Protein AF-A0A314KQ34-F1 (afdb_monomer_lite)

pLDDT: mean 79.94, std 11.77, range [50.66, 93.56]

Foldseek 3Di:
DDDDDDDLPDDDDPVRLVVLVVQVVLQVVLVVCVPDPDDDDDRDDDDDDDDPVCPDVCCDPPSPRD

Secondary structure (DSSP, 8-state):
-------TTSPPPHHHHHHHHHHHHHHHHHHHHTTS-S-SPPPP-------HHHHHHHH-GGG---

Structure (mmCIF, N/CA/C/O backbone):
data_AF-A0A314KQ34-F1
#
_entry.id   AF-A0A314KQ34-F1
#
loop_
_atom_site.group_PDB
_atom_site.id
_atom_site.type_symbol
_atom_site.label_atom_id
_atom_site.label_alt_id
_atom_site.label_comp_id
_atom_site.label_asym_id
_atom_site.label_entity_id
_atom_site.label_seq_id
_atom_site.pdbx_PDB_ins_code
_atom_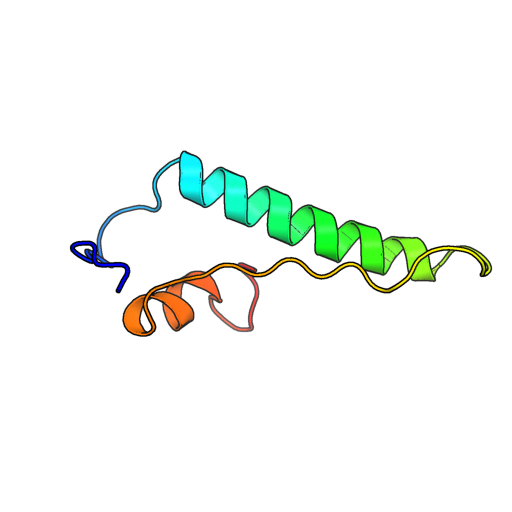site.Cartn_x
_atom_site.Cartn_y
_atom_site.Cartn_z
_atom_site.occupancy
_atom_site.B_iso_or_equiv
_atom_site.auth_seq_id
_atom_site.auth_comp_id
_atom_site.auth_asym_id
_atom_site.auth_atom_id
_atom_site.pdbx_PDB_model_num
ATOM 1 N N . MET A 1 1 ? -19.852 7.068 -0.713 1.00 61.94 1 MET A N 1
ATOM 2 C CA . MET A 1 1 ? -19.032 7.217 0.507 1.00 61.94 1 MET A CA 1
ATOM 3 C C . MET A 1 1 ? -18.521 5.834 0.871 1.00 61.94 1 MET A C 1
ATOM 5 O O . MET A 1 1 ? -19.342 4.938 1.004 1.00 61.94 1 MET A O 1
ATOM 9 N N . ILE A 1 2 ? -17.205 5.629 0.914 1.00 64.25 2 ILE A N 1
ATOM 10 C CA . ILE A 1 2 ? -16.605 4.358 1.346 1.00 64.25 2 ILE A CA 1
ATOM 11 C C . ILE A 1 2 ? -16.386 4.496 2.854 1.00 64.25 2 ILE A C 1
ATOM 13 O O . ILE A 1 2 ? -15.800 5.486 3.285 1.00 64.25 2 ILE A O 1
ATOM 17 N N . SER A 1 3 ? -16.921 3.574 3.651 1.00 66.56 3 SER A N 1
ATOM 18 C CA . SER A 1 3 ? -16.850 3.624 5.114 1.00 66.56 3 SER A CA 1
ATOM 19 C C . SER A 1 3 ? -16.431 2.259 5.646 1.00 66.56 3 SER A C 1
ATOM 21 O O . SER A 1 3 ? -16.978 1.239 5.232 1.00 66.56 3 SER A O 1
ATOM 23 N N . ALA A 1 4 ? -15.444 2.252 6.537 1.00 73.56 4 ALA A N 1
ATOM 24 C CA . ALA A 1 4 ? -14.962 1.078 7.251 1.00 73.56 4 ALA A CA 1
ATOM 25 C C . ALA A 1 4 ? -14.528 1.507 8.658 1.00 73.56 4 ALA A C 1
ATOM 27 O O . ALA A 1 4 ? -14.071 2.636 8.846 1.00 73.56 4 ALA A O 1
ATOM 28 N N . LYS A 1 5 ? -14.681 0.619 9.647 1.00 76.25 5 LYS A N 1
ATOM 29 C CA . LYS A 1 5 ? -14.173 0.855 11.002 1.00 76.25 5 LYS A CA 1
ATOM 30 C C . LYS A 1 5 ? -12.647 0.826 10.958 1.00 76.25 5 LYS A C 1
ATOM 32 O O . LYS A 1 5 ? -12.065 -0.178 10.555 1.00 76.25 5 LYS A O 1
ATOM 37 N N . GLU A 1 6 ? -12.015 1.917 11.362 1.00 74.38 6 GLU A N 1
ATOM 38 C CA . GLU A 1 6 ? -10.562 2.025 11.383 1.00 74.38 6 GLU A CA 1
ATOM 39 C C . GLU A 1 6 ? -10.013 1.634 12.753 1.00 74.38 6 GLU A C 1
ATOM 41 O O . GLU A 1 6 ? -10.416 2.200 13.768 1.00 74.38 6 GLU A O 1
ATOM 46 N N . GLU A 1 7 ? -9.082 0.680 12.782 1.00 80.75 7 GLU A N 1
ATOM 47 C CA . GLU A 1 7 ? -8.383 0.270 14.002 1.00 80.75 7 GLU A CA 1
ATOM 48 C C . GLU A 1 7 ? -6.863 0.337 13.778 1.00 80.75 7 GLU A C 1
ATOM 50 O O . GLU A 1 7 ? -6.232 -0.663 13.438 1.00 80.75 7 GLU A O 1
ATOM 55 N N . PRO A 1 8 ? -6.255 1.528 13.916 1.00 73.00 8 PRO A N 1
ATOM 56 C CA . PRO A 1 8 ? -4.858 1.773 13.543 1.00 73.00 8 PRO A CA 1
ATOM 57 C C . PRO A 1 8 ? -3.833 1.066 14.443 1.00 73.00 8 PRO A C 1
ATOM 59 O O . PRO A 1 8 ? -2.658 1.001 14.096 1.00 73.00 8 PRO A O 1
ATOM 62 N N . SER A 1 9 ? -4.259 0.541 15.593 1.00 80.06 9 SER A N 1
ATOM 63 C CA . SER A 1 9 ? -3.437 -0.279 16.489 1.00 80.06 9 SER A CA 1
ATOM 64 C C . SER A 1 9 ? -3.341 -1.745 16.059 1.00 80.06 9 SER A C 1
ATOM 66 O O . SER A 1 9 ? -2.501 -2.473 16.591 1.00 80.06 9 SER A O 1
ATOM 68 N N . LEU A 1 10 ? -4.192 -2.200 15.132 1.00 81.56 10 LEU A N 1
ATOM 69 C CA . LEU A 1 10 ? -4.128 -3.563 14.619 1.00 81.56 10 LEU A CA 1
ATOM 70 C C . LEU A 1 10 ? -2.968 -3.716 13.636 1.00 81.56 10 LEU A C 1
ATOM 72 O O . LEU A 1 10 ? -2.603 -2.797 12.904 1.00 81.56 10 LEU A O 1
ATOM 76 N N . SER A 1 11 ? -2.405 -4.923 13.606 1.00 83.56 11 SER A N 1
ATOM 77 C CA . SER A 1 11 ? -1.411 -5.283 12.598 1.00 83.56 11 SER A CA 1
ATOM 78 C C . SER A 1 11 ? -2.006 -5.175 11.191 1.00 83.56 11 SER A C 1
ATOM 80 O O . SER A 1 11 ? -3.190 -5.456 10.983 1.00 83.56 11 SER A O 1
ATOM 82 N N . ILE A 1 12 ? -1.173 -4.790 10.222 1.00 83.25 12 ILE A N 1
ATOM 83 C CA . ILE A 1 12 ? -1.570 -4.692 8.817 1.00 83.25 12 ILE A CA 1
ATOM 84 C C . ILE A 1 12 ? -2.001 -6.088 8.330 1.00 83.25 12 ILE A C 1
ATOM 86 O O . ILE A 1 12 ? -1.207 -7.029 8.403 1.00 83.25 12 ILE A O 1
ATOM 90 N N . PRO A 1 13 ? -3.234 -6.254 7.812 1.00 87.50 13 PRO A N 1
ATOM 91 C CA . PRO A 1 13 ? -3.679 -7.540 7.289 1.00 87.50 13 PRO A CA 1
ATOM 92 C C . PRO A 1 13 ? -2.800 -8.013 6.118 1.00 87.50 13 PRO A C 1
ATOM 94 O O . PRO A 1 13 ? -2.369 -7.176 5.321 1.00 87.50 13 PRO A O 1
ATOM 97 N N . PRO A 1 14 ? -2.620 -9.332 5.909 1.00 90.88 14 PRO A N 1
ATOM 98 C CA . PRO A 1 14 ? -1.787 -9.862 4.823 1.00 90.88 14 PRO A CA 1
ATOM 99 C C . PRO A 1 14 ? -2.139 -9.323 3.427 1.00 90.88 14 PRO A C 1
ATOM 101 O O . PRO A 1 14 ? -1.260 -9.112 2.596 1.00 90.88 14 PRO A O 1
ATOM 104 N N . ALA A 1 15 ? -3.422 -9.053 3.170 1.00 90.38 15 ALA A N 1
ATOM 105 C CA . ALA A 1 15 ? -3.867 -8.462 1.909 1.00 90.38 15 ALA A CA 1
ATOM 106 C C . ALA A 1 15 ? -3.337 -7.030 1.705 1.00 90.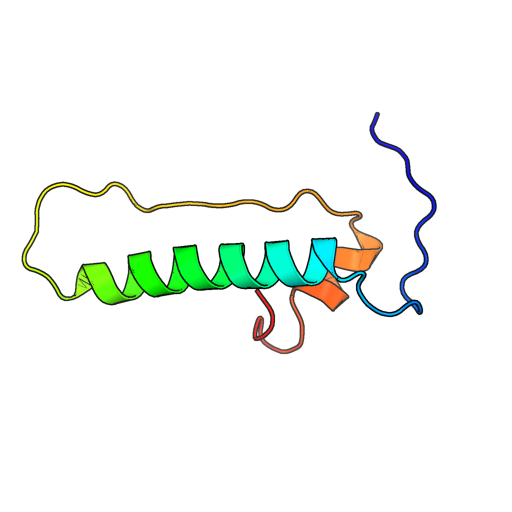38 15 ALA A C 1
ATOM 108 O O . ALA A 1 15 ? -2.907 -6.680 0.608 1.00 90.38 15 ALA A O 1
ATOM 109 N N . MET A 1 16 ? -3.333 -6.214 2.761 1.00 88.38 16 MET A N 1
ATOM 110 C CA . MET A 1 16 ? -2.813 -4.844 2.719 1.00 88.38 16 MET A CA 1
ATOM 111 C C . MET A 1 16 ? -1.287 -4.833 2.607 1.00 88.38 16 MET A C 1
ATOM 113 O O . MET A 1 16 ? -0.742 -4.066 1.820 1.00 88.38 16 MET A O 1
ATOM 117 N N . ASP A 1 17 ? -0.603 -5.726 3.324 1.00 90.12 17 ASP A N 1
ATOM 118 C CA . ASP A 1 17 ? 0.848 -5.917 3.197 1.00 90.12 17 ASP A CA 1
ATOM 119 C C . ASP A 1 17 ? 1.245 -6.301 1.757 1.00 90.12 17 ASP A C 1
ATOM 121 O O . ASP A 1 17 ? 2.174 -5.733 1.180 1.00 90.12 17 ASP A O 1
ATOM 125 N N . GLY A 1 18 ? 0.479 -7.193 1.119 1.00 93.56 18 GLY A N 1
ATOM 126 C CA . GLY A 1 18 ? 0.651 -7.525 -0.296 1.00 93.56 18 GLY A CA 1
ATOM 127 C C . GLY A 1 18 ? 0.506 -6.313 -1.225 1.00 93.56 18 GLY A C 1
ATOM 128 O O . GLY A 1 18 ? 1.330 -6.129 -2.122 1.00 93.56 18 GLY A O 1
ATOM 129 N N . LEU A 1 19 ? -0.495 -5.455 -0.993 1.00 92.94 19 LEU A N 1
ATOM 130 C CA . LEU A 1 19 ? -0.693 -4.229 -1.777 1.00 92.94 19 LEU A CA 1
ATOM 131 C C . LEU A 1 19 ? 0.475 -3.246 -1.626 1.00 92.94 19 LEU A C 1
ATOM 133 O O . LEU A 1 19 ? 0.921 -2.691 -2.629 1.00 92.94 19 LEU A O 1
ATOM 137 N N . LEU A 1 20 ? 0.999 -3.064 -0.409 1.00 91.38 20 LEU A N 1
ATOM 138 C CA . LEU A 1 20 ? 2.163 -2.207 -0.156 1.00 91.38 20 LEU A CA 1
ATOM 139 C C . LEU A 1 20 ? 3.411 -2.726 -0.884 1.00 91.38 20 LEU A C 1
ATOM 141 O O . LEU A 1 20 ? 4.119 -1.955 -1.527 1.00 91.38 20 LEU A O 1
ATOM 145 N N . LYS A 1 21 ? 3.639 -4.046 -0.876 1.00 92.38 21 LYS A N 1
ATOM 146 C CA . LYS A 1 21 ? 4.750 -4.676 -1.611 1.00 92.38 21 LYS A CA 1
ATOM 147 C C . LYS A 1 21 ? 4.644 -4.474 -3.122 1.00 92.38 21 LYS A C 1
ATOM 149 O O . LYS A 1 21 ? 5.651 -4.196 -3.770 1.00 92.38 21 LYS A O 1
ATOM 154 N N . VAL A 1 22 ? 3.442 -4.592 -3.688 1.00 93.50 22 VAL A N 1
ATOM 155 C CA . VAL A 1 22 ? 3.207 -4.344 -5.121 1.00 93.50 22 VAL A CA 1
ATOM 156 C C . VAL A 1 22 ? 3.402 -2.867 -5.457 1.00 93.50 22 VAL A C 1
ATOM 158 O O . VAL A 1 22 ? 4.074 -2.564 -6.439 1.00 93.50 22 VAL A O 1
ATOM 161 N N . HIS A 1 23 ? 2.867 -1.957 -4.636 1.00 93.12 23 HIS A N 1
ATOM 162 C CA . HIS A 1 23 ? 3.056 -0.513 -4.791 1.00 93.12 23 HIS A CA 1
ATOM 163 C C . HIS A 1 23 ? 4.544 -0.157 -4.848 1.00 93.12 23 HIS A C 1
ATOM 165 O O . HIS A 1 23 ? 5.000 0.422 -5.835 1.00 93.12 23 HIS A O 1
ATOM 171 N N . LYS A 1 24 ? 5.307 -0.622 -3.852 1.00 89.62 24 LYS A N 1
ATOM 172 C CA . LYS A 1 24 ? 6.753 -0.424 -3.777 1.00 89.62 24 LYS A CA 1
ATOM 173 C C . LYS A 1 24 ? 7.473 -0.999 -4.996 1.00 89.62 24 LYS A C 1
ATOM 175 O O . LYS A 1 24 ? 8.285 -0.319 -5.612 1.00 89.62 24 LYS A O 1
ATOM 180 N N . ARG A 1 25 ? 7.129 -2.225 -5.408 1.00 89.94 25 ARG A N 1
ATOM 181 C CA . ARG A 1 25 ? 7.751 -2.867 -6.575 1.00 89.94 25 ARG A CA 1
ATOM 182 C C . ARG A 1 25 ? 7.509 -2.094 -7.871 1.00 89.94 25 ARG A C 1
ATOM 184 O O . ARG A 1 25 ? 8.411 -2.040 -8.698 1.00 89.94 25 ARG A O 1
ATOM 191 N N . ILE A 1 26 ? 6.319 -1.523 -8.062 1.00 87.75 26 ILE A N 1
ATOM 192 C CA . ILE A 1 26 ? 6.001 -0.706 -9.242 1.00 87.75 26 ILE A CA 1
ATOM 193 C C . ILE A 1 26 ? 6.886 0.545 -9.280 1.00 87.75 26 ILE A C 1
ATOM 195 O O . ILE A 1 26 ? 7.441 0.854 -10.331 1.00 87.75 26 ILE A O 1
ATOM 199 N N . ILE A 1 27 ? 7.038 1.228 -8.142 1.00 84.19 27 ILE A N 1
ATOM 200 C CA . ILE A 1 27 ? 7.874 2.431 -8.023 1.00 84.19 27 ILE A CA 1
ATOM 201 C C . ILE A 1 27 ? 9.351 2.093 -8.257 1.00 84.19 27 ILE A C 1
ATOM 203 O O . ILE A 1 27 ? 10.015 2.770 -9.038 1.00 84.19 27 ILE A O 1
ATOM 207 N N . ASP A 1 28 ? 9.850 1.023 -7.631 1.00 84.38 28 ASP A N 1
ATOM 208 C CA . ASP A 1 28 ? 11.242 0.586 -7.777 1.00 84.38 28 ASP A CA 1
ATOM 209 C C . ASP A 1 28 ? 11.562 0.234 -9.247 1.00 84.38 28 ASP A C 1
ATOM 211 O O . ASP A 1 28 ? 12.595 0.634 -9.777 1.00 84.38 28 ASP A O 1
ATOM 215 N N . VAL A 1 29 ? 10.652 -0.461 -9.946 1.00 81.88 29 VAL A N 1
ATOM 216 C CA . VAL A 1 29 ? 10.824 -0.810 -11.370 1.00 81.88 29 VAL A CA 1
ATOM 217 C C . VAL A 1 29 ? 10.829 0.429 -12.271 1.00 81.88 29 VAL A C 1
ATOM 219 O O . VAL A 1 29 ? 11.628 0.488 -13.206 1.00 81.88 29 VAL A O 1
ATOM 222 N N . ASP A 1 30 ? 9.969 1.419 -12.012 1.00 76.31 30 ASP A N 1
ATOM 223 C CA . ASP A 1 30 ? 9.961 2.696 -12.746 1.00 76.31 30 ASP A CA 1
ATOM 224 C C . ASP A 1 30 ? 11.283 3.462 -12.537 1.00 76.31 30 ASP A C 1
ATOM 226 O O . ASP A 1 30 ? 11.848 4.004 -13.488 1.00 76.31 30 ASP A O 1
ATOM 230 N N . HIS A 1 31 ? 11.842 3.417 -11.320 1.00 71.25 31 HIS A N 1
ATOM 231 C CA . HIS A 1 31 ? 13.141 4.014 -11.005 1.00 71.25 31 HIS A CA 1
ATOM 232 C C . HIS A 1 31 ? 14.306 3.326 -11.735 1.00 71.25 31 HIS A C 1
ATOM 234 O O . HIS A 1 31 ? 15.107 4.010 -12.374 1.00 71.25 31 HIS A O 1
ATOM 240 N N . ASP A 1 32 ? 14.373 1.991 -11.704 1.00 67.00 32 ASP A N 1
ATOM 241 C CA . ASP A 1 32 ? 15.419 1.206 -12.380 1.00 67.00 32 ASP A CA 1
ATOM 242 C C . ASP A 1 32 ? 15.366 1.363 -13.913 1.00 67.00 32 ASP A C 1
ATOM 244 O O . ASP A 1 32 ? 16.394 1.360 -14.598 1.00 67.00 32 ASP A O 1
ATOM 248 N N . SER A 1 33 ? 14.163 1.555 -14.465 1.00 61.53 33 SER A N 1
ATOM 249 C CA . SER A 1 33 ? 13.937 1.742 -15.904 1.00 61.53 33 SER A CA 1
ATOM 250 C C . SER A 1 33 ? 14.532 3.050 -16.440 1.00 61.53 33 SER A C 1
ATOM 252 O O . SER A 1 33 ? 14.890 3.114 -17.620 1.00 61.53 33 SER A O 1
ATOM 254 N N . ASN A 1 34 ? 14.728 4.063 -15.585 1.00 57.22 34 ASN A N 1
ATOM 255 C CA . ASN A 1 34 ? 15.370 5.329 -15.962 1.00 57.22 34 ASN A CA 1
ATOM 256 C C . ASN A 1 34 ? 16.853 5.178 -16.348 1.00 57.22 34 ASN A C 1
ATOM 258 O O . ASN A 1 34 ? 17.420 6.106 -16.922 1.00 57.22 34 ASN A O 1
ATOM 262 N N . ASN A 1 35 ? 17.485 4.031 -16.068 1.00 57.81 35 ASN A N 1
ATOM 263 C CA . ASN A 1 35 ? 18.871 3.753 -16.459 1.00 57.81 35 ASN A CA 1
ATOM 264 C C . ASN A 1 35 ? 18.992 3.042 -17.826 1.00 57.81 35 ASN A C 1
ATOM 266 O O . ASN A 1 35 ? 20.093 2.705 -18.262 1.00 57.81 35 ASN A O 1
ATOM 270 N N . THR A 1 36 ? 17.869 2.799 -18.514 1.00 57.22 36 THR A N 1
ATOM 271 C CA . THR A 1 36 ? 17.854 2.261 -19.884 1.00 57.22 36 THR A CA 1
ATOM 272 C C . THR A 1 36 ? 17.658 3.392 -20.901 1.00 57.22 36 THR A C 1
ATOM 274 O O . THR A 1 36 ? 16.863 4.302 -20.655 1.00 57.22 36 THR A O 1
ATOM 277 N N . PRO A 1 37 ? 18.386 3.402 -22.038 1.00 50.66 37 PRO A N 1
ATOM 278 C CA . PRO A 1 37 ? 18.298 4.486 -23.008 1.00 50.66 37 PRO A CA 1
ATOM 279 C C . PRO A 1 37 ? 16.917 4.499 -23.678 1.00 50.66 37 PRO A C 1
ATOM 281 O O . PRO A 1 37 ? 16.631 3.703 -24.563 1.00 50.66 37 PRO A O 1
ATOM 284 N N . SER A 1 38 ? 16.092 5.426 -23.190 1.00 59.16 38 SER A N 1
ATOM 285 C CA . SER A 1 38 ? 14.933 6.098 -23.784 1.00 59.16 38 SER A CA 1
ATOM 286 C C . SER A 1 38 ? 14.126 5.362 -24.859 1.00 59.16 38 SER A C 1
ATOM 288 O O . SER A 1 38 ? 14.561 5.204 -25.999 1.00 59.16 38 SER A O 1
ATOM 290 N N . GLY A 1 39 ? 12.850 5.126 -24.532 1.00 53.16 39 GLY A N 1
ATOM 291 C CA . GLY A 1 39 ? 11.780 5.255 -25.521 1.00 53.16 39 GLY A CA 1
ATOM 292 C C . GLY A 1 39 ? 10.648 4.241 -25.413 1.00 53.16 39 GLY A C 1
ATOM 293 O O . GLY A 1 39 ? 10.521 3.434 -26.321 1.00 53.16 39 GLY A O 1
ATOM 294 N N . ALA A 1 40 ? 9.807 4.291 -24.364 1.00 53.34 40 ALA A N 1
ATOM 295 C CA . ALA A 1 40 ? 8.400 3.829 -24.450 1.00 53.34 40 ALA A CA 1
ATOM 296 C C . ALA A 1 40 ? 7.541 4.006 -23.175 1.00 53.34 40 ALA A C 1
ATOM 298 O O . ALA A 1 40 ? 6.318 3.911 -23.271 1.00 53.34 40 ALA A O 1
ATOM 299 N N . GLY A 1 41 ? 8.105 4.229 -21.985 1.00 61.88 41 GLY A N 1
ATOM 300 C CA . GLY A 1 41 ? 7.319 4.211 -20.742 1.00 61.88 41 GLY A CA 1
ATOM 301 C C . GLY A 1 41 ? 6.916 5.600 -20.255 1.00 61.88 41 GLY A C 1
ATOM 302 O O . GLY A 1 41 ? 7.779 6.398 -19.913 1.00 61.88 41 GLY A O 1
ATOM 303 N N . LYS A 1 42 ? 5.616 5.902 -20.179 1.00 68.31 42 LYS A N 1
ATOM 304 C CA . LYS A 1 42 ? 5.131 6.985 -19.301 1.00 68.31 42 LYS A CA 1
ATOM 305 C C . LYS A 1 42 ? 5.441 6.603 -17.843 1.00 68.31 42 LYS A C 1
ATOM 307 O O . LYS A 1 42 ? 5.354 5.411 -17.553 1.00 68.31 42 LYS A O 1
ATOM 312 N N . PRO A 1 43 ? 5.711 7.569 -16.943 1.00 73.12 43 PRO A N 1
ATOM 313 C CA . PRO A 1 43 ? 5.921 7.268 -15.528 1.00 73.12 43 PRO A CA 1
ATOM 314 C C . PRO A 1 43 ? 4.733 6.472 -14.981 1.00 73.12 43 PRO A C 1
ATOM 316 O O . PRO A 1 43 ? 3.572 6.869 -15.165 1.00 73.12 43 PRO A O 1
ATOM 319 N N . VAL A 1 44 ? 5.012 5.334 -14.348 1.00 80.19 44 VAL A N 1
ATOM 320 C CA . VAL A 1 44 ? 3.969 4.472 -13.785 1.00 80.19 44 VAL A CA 1
ATOM 321 C C . VAL A 1 44 ? 3.584 4.988 -12.402 1.00 80.19 44 VAL A C 1
ATOM 323 O O . VAL A 1 44 ? 4.407 5.109 -11.503 1.00 80.19 44 VAL A O 1
ATOM 326 N N . SER A 1 45 ? 2.296 5.279 -12.206 1.00 84.62 45 SER A N 1
ATOM 327 C CA . SER A 1 45 ? 1.756 5.699 -10.910 1.00 84.62 45 SER A CA 1
ATOM 328 C C . SER A 1 45 ? 0.798 4.645 -10.378 1.00 84.62 45 SER A C 1
ATOM 330 O O . SER A 1 45 ? -0.104 4.194 -11.083 1.00 84.62 45 SER A O 1
ATOM 332 N N . SER A 1 46 ? 0.955 4.296 -9.106 1.00 89.62 46 SER A N 1
ATOM 333 C CA . SER A 1 46 ? -0.045 3.558 -8.337 1.00 89.62 46 SER A CA 1
ATOM 334 C C . SER A 1 46 ? -0.483 4.403 -7.139 1.00 89.62 46 SER A C 1
ATOM 336 O O . SER A 1 46 ? 0.275 5.236 -6.644 1.00 89.62 46 SER A O 1
ATOM 338 N N . ARG A 1 47 ? -1.746 4.268 -6.717 1.00 91.00 47 ARG A N 1
ATOM 339 C CA . ARG A 1 47 ? -2.348 5.091 -5.656 1.00 91.00 47 ARG A CA 1
ATOM 340 C C . ARG A 1 47 ? -3.157 4.209 -4.720 1.00 91.00 47 ARG A C 1
ATOM 342 O O . ARG A 1 47 ? -3.959 3.402 -5.184 1.00 91.00 47 ARG A O 1
ATOM 349 N N . LEU A 1 48 ? -2.969 4.397 -3.419 1.00 89.25 48 LEU A N 1
ATOM 350 C CA 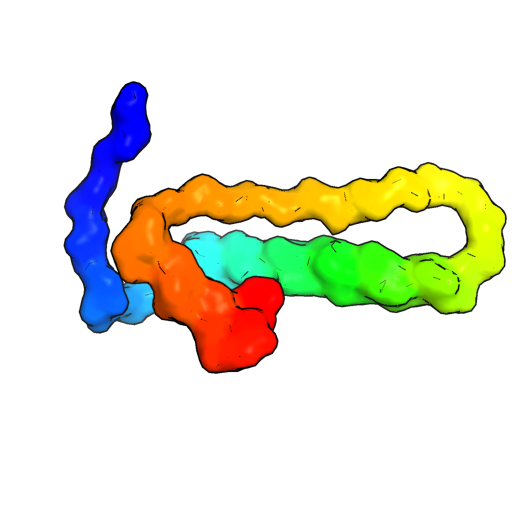. LEU A 1 48 ? -3.718 3.702 -2.378 1.00 89.25 48 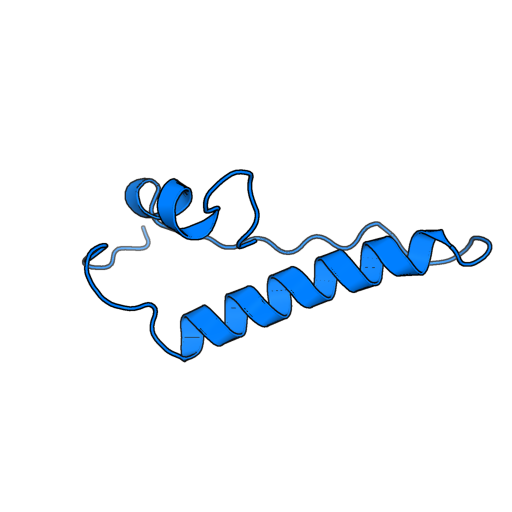LEU A CA 1
ATOM 351 C C . LEU A 1 48 ? -4.740 4.670 -1.780 1.00 89.25 48 LEU A C 1
ATOM 353 O O . LEU A 1 48 ? -4.377 5.736 -1.285 1.00 89.25 48 LEU A O 1
ATOM 357 N N . LEU A 1 49 ? -6.024 4.311 -1.843 1.00 88.62 49 LEU A N 1
ATOM 358 C CA . LEU A 1 49 ? -7.071 5.046 -1.141 1.00 88.62 49 LEU A CA 1
ATOM 359 C C . LEU A 1 49 ? -7.127 4.551 0.303 1.00 88.62 49 LEU A C 1
ATOM 361 O O . LEU A 1 49 ? -7.417 3.382 0.546 1.00 88.62 49 LEU A O 1
ATOM 365 N N . VAL A 1 50 ? -6.853 5.446 1.244 1.00 85.50 50 VAL A N 1
ATOM 366 C CA . VAL A 1 50 ? -6.739 5.131 2.671 1.00 85.50 50 VAL A CA 1
ATOM 367 C C . VAL A 1 50 ? -7.484 6.168 3.499 1.00 85.50 50 VAL A C 1
ATOM 369 O O . VAL A 1 50 ? -7.712 7.292 3.044 1.00 85.50 50 VAL A O 1
ATOM 372 N N . ALA A 1 51 ? -7.859 5.803 4.723 1.00 85.31 51 ALA A N 1
ATOM 373 C CA . ALA A 1 51 ? -8.344 6.781 5.684 1.00 85.31 51 ALA A CA 1
ATOM 374 C C . ALA A 1 51 ? -7.212 7.757 6.051 1.00 85.31 51 ALA A C 1
ATOM 376 O O . ALA A 1 51 ? -6.050 7.365 6.180 1.00 85.31 51 ALA A O 1
ATOM 377 N N . ALA A 1 52 ? -7.541 9.042 6.209 1.00 84.62 52 ALA A N 1
ATOM 378 C CA . ALA A 1 52 ? -6.542 10.089 6.444 1.00 84.62 52 ALA A CA 1
ATOM 379 C C . ALA A 1 52 ? -5.710 9.839 7.718 1.00 84.62 52 ALA A C 1
ATOM 381 O O . ALA A 1 52 ? -4.508 10.089 7.748 1.00 84.62 52 ALA A O 1
ATOM 382 N N . THR A 1 53 ? -6.350 9.284 8.741 1.00 84.50 53 THR A N 1
ATOM 383 C CA . THR A 1 53 ? -5.802 8.856 10.037 1.00 84.50 53 THR A CA 1
ATOM 384 C C . THR A 1 53 ? -4.739 7.759 9.926 1.00 84.50 53 THR A C 1
ATOM 386 O O . THR A 1 53 ? -3.809 7.724 10.731 1.00 84.50 53 THR A O 1
ATOM 389 N N . GLN A 1 54 ? -4.808 6.923 8.892 1.00 83.88 54 GLN A N 1
ATOM 390 C CA . GLN A 1 54 ? -3.868 5.833 8.621 1.00 83.88 54 GLN A CA 1
ATOM 391 C C . GLN A 1 54 ? -2.707 6.237 7.714 1.00 83.88 54 GLN A C 1
ATOM 393 O O . GLN A 1 54 ? -1.666 5.576 7.725 1.00 83.88 54 GLN A O 1
ATOM 398 N N . ALA A 1 55 ? -2.861 7.307 6.930 1.00 87.19 55 ALA A N 1
ATOM 399 C CA . ALA A 1 55 ? -1.882 7.692 5.917 1.00 87.19 55 ALA A CA 1
ATOM 400 C C . ALA A 1 55 ? -0.477 7.881 6.511 1.00 87.19 55 ALA A C 1
ATOM 402 O O . ALA A 1 55 ? 0.493 7.374 5.959 1.00 87.19 55 ALA A O 1
ATOM 403 N N . ALA A 1 56 ? -0.363 8.526 7.676 1.00 86.94 56 ALA A N 1
ATOM 404 C CA . ALA A 1 56 ? 0.925 8.736 8.339 1.00 86.94 56 ALA A CA 1
ATOM 405 C C . ALA A 1 56 ? 1.614 7.419 8.750 1.00 86.94 56 ALA A C 1
ATOM 407 O O . ALA A 1 56 ? 2.830 7.290 8.612 1.00 86.94 56 ALA A O 1
ATOM 408 N N . ILE A 1 57 ? 0.841 6.437 9.227 1.00 86.19 57 ILE A N 1
ATOM 409 C CA . ILE A 1 57 ? 1.353 5.116 9.619 1.00 86.19 57 ILE A CA 1
ATOM 410 C C . ILE A 1 57 ? 1.829 4.352 8.381 1.00 86.19 57 ILE A C 1
ATOM 412 O O . ILE A 1 57 ? 2.910 3.771 8.405 1.00 86.19 57 ILE A O 1
ATOM 416 N N . LEU A 1 58 ? 1.047 4.393 7.297 1.00 87.81 58 LEU A N 1
ATOM 417 C CA . LEU A 1 58 ? 1.366 3.701 6.048 1.00 87.81 58 LEU A CA 1
ATOM 418 C C . LEU A 1 58 ? 2.561 4.309 5.318 1.00 87.81 58 LEU A C 1
ATOM 420 O O . LEU A 1 58 ? 3.343 3.563 4.750 1.00 87.81 58 LEU A O 1
ATOM 424 N N . ILE A 1 59 ? 2.736 5.633 5.355 1.00 90.25 59 ILE A N 1
ATOM 425 C CA . ILE A 1 59 ? 3.919 6.292 4.782 1.00 90.25 59 ILE A CA 1
ATOM 426 C C . ILE A 1 59 ? 5.183 5.872 5.549 1.00 90.25 59 ILE A C 1
ATOM 428 O O . ILE A 1 59 ? 6.246 5.633 4.968 1.00 90.25 59 ILE A O 1
ATOM 432 N N . GLY A 1 60 ? 5.059 5.749 6.871 1.00 87.19 60 GLY A N 1
ATOM 433 C CA . GLY A 1 60 ? 6.169 5.429 7.751 1.00 87.19 60 GLY A CA 1
ATOM 434 C C . GLY A 1 60 ? 7.170 6.580 7.880 1.00 87.19 60 GLY A C 1
ATOM 435 O O . GLY A 1 60 ? 7.045 7.659 7.294 1.00 87.19 60 GLY A O 1
ATOM 436 N N . LYS A 1 61 ? 8.203 6.370 8.695 1.00 90.69 61 LYS A N 1
ATOM 437 C CA . LYS A 1 61 ? 9.246 7.383 8.907 1.00 90.69 61 LYS A CA 1
ATOM 438 C C . LYS A 1 61 ? 9.998 7.636 7.600 1.00 90.69 61 LYS A C 1
ATOM 440 O O . LYS A 1 61 ? 10.470 6.689 6.982 1.00 90.69 61 LYS A O 1
ATOM 445 N N . GLN A 1 62 ? 10.126 8.910 7.220 1.00 88.75 62 GLN A N 1
ATOM 446 C CA . GLN A 1 62 ? 10.812 9.348 5.994 1.00 88.75 62 GLN A CA 1
ATOM 447 C C . GLN A 1 62 ? 10.249 8.725 4.699 1.00 88.75 62 GLN A C 1
ATOM 449 O O . GLN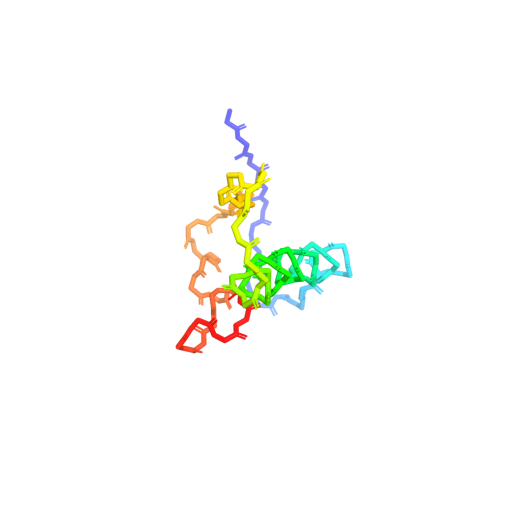 A 1 62 ? 10.955 8.673 3.700 1.00 88.75 62 GLN A O 1
ATOM 454 N N . GLY A 1 63 ? 9.004 8.232 4.707 1.00 85.88 63 GLY A N 1
ATOM 455 C CA . GLY A 1 63 ? 8.433 7.554 3.541 1.00 85.88 63 GLY A CA 1
ATOM 456 C C . GLY A 1 63 ? 9.008 6.162 3.277 1.00 85.88 63 GLY A C 1
ATOM 457 O O . GLY A 1 63 ? 8.900 5.673 2.170 1.00 85.88 63 GLY A O 1
ATOM 458 N N . ALA A 1 64 ? 9.646 5.506 4.251 1.00 84.06 64 ALA A N 1
ATOM 459 C CA . ALA A 1 64 ? 10.343 4.240 4.003 1.00 84.06 64 ALA A CA 1
ATOM 460 C C . ALA A 1 64 ? 9.422 3.025 3.744 1.00 84.06 64 ALA A C 1
ATOM 462 O O . ALA A 1 64 ? 9.918 1.952 3.400 1.00 84.06 64 ALA A O 1
ATOM 463 N N . THR A 1 65 ? 8.113 3.149 3.988 1.00 82.62 65 THR A N 1
ATOM 464 C CA . THR A 1 65 ? 7.161 2.022 3.901 1.00 82.62 65 THR A CA 1
ATOM 465 C C . THR A 1 65 ? 6.421 1.958 2.563 1.00 82.62 65 THR A C 1
ATOM 467 O O . THR A 1 65 ? 6.109 0.853 2.116 1.00 82.62 65 THR A O 1
ATOM 470 N N . VAL A 1 66 ? 6.178 3.105 1.918 1.00 82.50 66 VAL A N 1
ATOM 471 C CA . VAL A 1 66 ? 5.550 3.221 0.58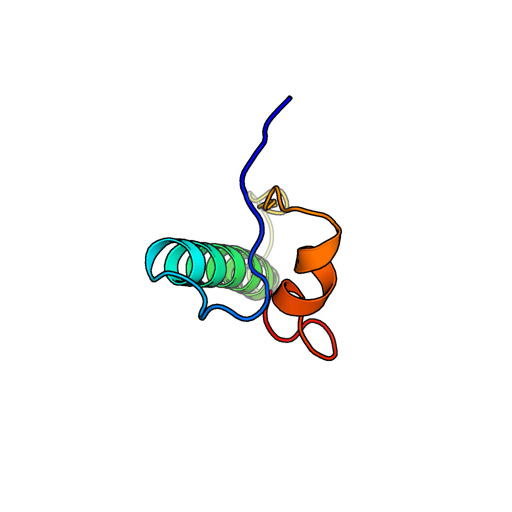5 1.00 82.50 66 VAL A CA 1
ATOM 472 C C . VAL A 1 66 ? 6.550 3.665 -0.463 1.00 82.50 66 VAL A C 1
ATOM 474 O O . VAL A 1 66 ? 7.418 4.496 -0.131 1.00 82.50 66 VAL A O 1
#

Organism: Nicotiana attenuata (NCBI:txid49451)

Sequence (66 aa):
MISAKEEPSLSIPPAMDGLLKVHKRIIDVDHDSNNTPSGAGKPVSSRLLVAATQAAILIGKQGATV

Radius of gyration: 14.84 Å; chains: 1; bounding box: 38×20×42 Å